Protein AF-A0A537VY51-F1 (afdb_monomer_lite)

Foldseek 3Di:
DDDDDDDDDDDDDDPDDDDDPDDDDDDPDDDDDPPPPPPPPPPPPPDDPVVVVVVVVVVVVVVCVLCVVQVVQQVVQVVPDPNSDPDPVQNVVDVGHFAWDAWDFQWTATPSGDIDRHPCCVVCPNVRTGPNPVVVVVCVVVCVVPDDDVDDDPVVVVVFVVCCVVDPPDPGD

Structure (mmCIF, N/CA/C/O backbone):
data_AF-A0A537VY51-F1
#
_entry.id   AF-A0A537VY51-F1
#
loop_
_atom_site.group_PDB
_atom_site.id
_atom_site.type_symbol
_atom_site.label_atom_id
_atom_site.label_alt_id
_atom_site.label_comp_id
_atom_site.label_asym_id
_atom_site.label_entity_id
_atom_site.label_seq_id
_atom_site.pdbx_PDB_ins_code
_atom_site.Cartn_x
_atom_site.Cartn_y
_atom_site.Cartn_z
_atom_site.occupancy
_atom_site.B_iso_or_equiv
_atom_site.auth_seq_id
_atom_site.auth_comp_id
_atom_site.auth_asym_id
_atom_site.auth_atom_id
_atom_site.pdbx_PDB_model_num
ATOM 1 N N . MET A 1 1 ? -5.347 59.060 -29.285 1.00 41.00 1 MET A N 1
ATOM 2 C CA . MET A 1 1 ? -4.463 59.460 -28.169 1.00 41.00 1 MET A CA 1
ATOM 3 C C . MET A 1 1 ? -3.638 58.249 -27.771 1.00 41.00 1 MET A C 1
ATOM 5 O O . MET A 1 1 ? -4.214 57.246 -27.378 1.00 41.00 1 MET A O 1
ATOM 9 N N . ARG A 1 2 ? -2.320 58.306 -28.001 1.00 27.59 2 ARG A N 1
ATOM 10 C CA . ARG A 1 2 ? -1.350 57.283 -27.583 1.00 27.59 2 ARG A CA 1
ATOM 11 C C . ARG A 1 2 ? -1.103 57.422 -26.079 1.00 27.59 2 ARG A C 1
ATOM 13 O O . ARG A 1 2 ? -0.942 58.542 -25.609 1.00 27.59 2 ARG A O 1
ATOM 20 N N . SER A 1 3 ? -1.020 56.300 -25.375 1.00 32.66 3 SER A N 1
ATOM 21 C CA . SER A 1 3 ? -0.370 56.196 -24.069 1.00 32.66 3 SER A CA 1
ATOM 22 C C . SER A 1 3 ? 0.513 54.952 -24.101 1.00 32.66 3 SER A C 1
ATOM 24 O O . SER A 1 3 ? 0.058 53.870 -24.467 1.00 32.66 3 SER A O 1
ATOM 26 N N . THR A 1 4 ? 1.796 55.160 -23.835 1.00 34.03 4 THR A N 1
ATOM 27 C CA . THR A 1 4 ? 2.910 54.214 -23.929 1.00 34.03 4 THR A CA 1
ATOM 28 C C . THR A 1 4 ? 3.396 53.861 -22.533 1.00 34.03 4 THR A C 1
ATOM 30 O O . THR A 1 4 ? 3.890 54.749 -21.849 1.00 34.03 4 THR A O 1
ATOM 33 N N . LEU A 1 5 ? 3.336 52.584 -22.164 1.00 34.47 5 LEU A N 1
ATOM 34 C CA . LEU A 1 5 ? 4.111 51.918 -21.106 1.00 34.47 5 LEU A CA 1
ATOM 35 C C . LEU A 1 5 ? 4.119 50.440 -21.544 1.00 34.47 5 LEU A C 1
ATOM 37 O O . LEU A 1 5 ? 3.047 49.908 -21.803 1.00 34.47 5 LEU A O 1
ATOM 41 N N . GLY A 1 6 ? 5.196 49.701 -21.785 1.00 30.16 6 GLY A N 1
ATOM 42 C CA . GLY A 1 6 ? 6.596 49.743 -21.378 1.00 30.16 6 GLY A CA 1
ATOM 43 C C . GLY A 1 6 ? 6.963 48.263 -21.187 1.00 30.16 6 GLY A C 1
ATOM 44 O O . GLY A 1 6 ? 6.389 47.608 -20.324 1.00 30.16 6 GLY A O 1
ATOM 45 N N . THR A 1 7 ? 7.788 47.696 -22.065 1.00 35.31 7 THR A N 1
ATOM 46 C CA . THR A 1 7 ? 8.208 46.281 -22.042 1.00 35.31 7 THR A CA 1
ATOM 47 C C . THR A 1 7 ? 9.171 46.015 -20.882 1.00 35.31 7 THR A C 1
ATOM 49 O O . THR A 1 7 ? 10.099 46.806 -20.723 1.00 35.31 7 THR A O 1
ATOM 52 N N . PRO A 1 8 ? 9.051 44.907 -20.129 1.00 36.28 8 PRO A N 1
ATOM 53 C CA . PRO A 1 8 ? 10.118 44.456 -19.247 1.00 36.28 8 PRO A CA 1
ATOM 54 C C . PRO A 1 8 ? 11.065 43.542 -20.036 1.00 36.28 8 PRO A C 1
ATOM 56 O O . PRO A 1 8 ? 10.805 42.353 -20.212 1.00 36.28 8 PRO A O 1
ATOM 59 N N . SER A 1 9 ? 12.142 44.124 -20.554 1.00 31.69 9 SER A N 1
ATOM 60 C CA . SER A 1 9 ? 13.406 43.420 -20.766 1.00 31.69 9 SER A CA 1
ATOM 61 C C . SER A 1 9 ? 14.233 43.531 -19.480 1.00 31.69 9 SER A C 1
ATOM 63 O O . SER A 1 9 ? 14.111 44.525 -18.767 1.00 31.69 9 SER A O 1
ATOM 65 N N . ASP A 1 10 ? 15.061 42.516 -19.228 1.00 29.58 10 ASP A N 1
ATOM 66 C CA . ASP A 1 10 ? 16.154 42.473 -18.239 1.00 29.58 10 ASP A CA 1
ATOM 67 C C . ASP A 1 10 ? 15.810 41.844 -16.873 1.00 29.58 10 ASP A C 1
ATOM 69 O O . ASP A 1 10 ? 15.715 42.502 -15.840 1.00 29.58 10 ASP A O 1
ATOM 73 N N . ILE A 1 11 ? 15.693 40.509 -16.865 1.00 31.56 11 ILE A N 1
ATOM 74 C CA . ILE A 1 11 ? 16.066 39.690 -15.701 1.00 31.56 11 ILE A CA 1
ATOM 75 C C . ILE A 1 11 ? 17.290 38.871 -16.121 1.00 31.56 11 ILE A C 1
ATOM 77 O O . ILE A 1 11 ? 17.169 37.842 -16.786 1.00 31.56 11 ILE A O 1
ATOM 81 N N . GLU A 1 12 ? 18.473 39.366 -15.763 1.00 27.20 12 GLU A N 1
ATOM 82 C CA . GLU A 1 12 ? 19.704 38.578 -15.747 1.00 27.20 12 GLU A CA 1
ATOM 83 C C . GLU A 1 12 ? 19.613 37.537 -14.622 1.00 27.20 12 GLU A C 1
ATOM 85 O O . GLU A 1 12 ? 19.349 37.866 -13.465 1.00 27.20 12 GLU A O 1
ATOM 90 N N . VAL A 1 13 ? 19.818 36.266 -14.967 1.00 32.38 13 VAL A N 1
ATOM 91 C CA . VAL A 1 13 ? 19.944 35.165 -14.008 1.00 32.38 13 VAL A CA 1
ATOM 92 C C . VAL A 1 13 ? 21.432 34.980 -13.720 1.00 32.38 13 VAL A C 1
ATOM 94 O O . VAL A 1 13 ? 22.160 34.442 -14.553 1.00 32.38 13 VAL A O 1
ATOM 97 N N . ASP A 1 14 ? 21.883 35.437 -12.552 1.00 29.03 14 ASP A N 1
ATOM 98 C CA . ASP A 1 14 ? 23.232 35.173 -12.047 1.00 29.03 14 ASP A CA 1
ATOM 99 C C . ASP A 1 14 ? 23.306 33.758 -11.449 1.00 29.03 14 ASP A C 1
ATOM 101 O O . ASP A 1 14 ? 22.672 33.437 -10.439 1.00 29.03 14 ASP A O 1
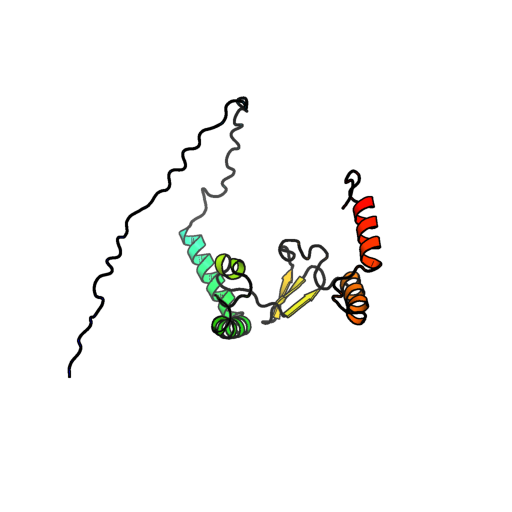ATOM 105 N N . ALA A 1 15 ? 24.083 32.894 -12.101 1.00 41.34 15 ALA A N 1
ATOM 106 C CA . ALA A 1 15 ? 24.447 31.571 -11.620 1.00 41.34 15 ALA A CA 1
ATOM 107 C C . ALA A 1 15 ? 25.595 31.695 -10.598 1.00 41.34 15 ALA A C 1
ATOM 109 O O . ALA A 1 15 ? 26.751 31.403 -10.898 1.00 41.34 15 ALA A O 1
ATOM 110 N N . GLY A 1 16 ? 25.261 32.123 -9.378 1.00 29.80 16 GLY A N 1
ATOM 111 C CA . GLY A 1 16 ? 26.204 32.312 -8.274 1.00 29.80 16 GLY A CA 1
ATOM 112 C C . GLY A 1 16 ? 25.914 31.400 -7.079 1.00 29.80 16 GLY A C 1
ATOM 113 O O . GLY A 1 16 ? 24.911 31.537 -6.382 1.00 29.80 16 GLY A O 1
ATOM 114 N N . SER A 1 17 ? 26.821 30.463 -6.814 1.00 40.22 17 SER A N 1
ATOM 115 C CA . SER A 1 17 ? 26.848 29.556 -5.661 1.00 40.22 17 SER A CA 1
ATOM 116 C C . SER A 1 17 ? 26.605 30.254 -4.312 1.00 40.22 17 SER A C 1
ATOM 118 O O . SER A 1 17 ? 27.421 31.074 -3.892 1.00 40.22 17 SER A O 1
ATOM 120 N N . THR A 1 18 ? 25.574 29.851 -3.562 1.00 30.53 18 THR A N 1
ATOM 121 C CA . THR A 1 18 ? 25.440 30.224 -2.141 1.00 30.53 18 THR A CA 1
ATOM 122 C C . THR A 1 18 ? 25.565 28.982 -1.260 1.00 30.53 18 THR A C 1
ATOM 124 O O . THR A 1 18 ? 24.597 28.290 -0.958 1.00 30.53 18 THR A O 1
ATOM 127 N N . SER A 1 19 ? 26.802 28.691 -0.858 1.00 31.66 19 SER A N 1
ATOM 128 C CA . SER A 1 19 ? 27.136 27.735 0.200 1.00 31.66 19 SER A CA 1
ATOM 129 C C . SER A 1 19 ? 26.777 28.345 1.559 1.00 31.66 19 SER A C 1
ATOM 131 O O . SER A 1 19 ? 27.469 29.244 2.039 1.00 31.66 19 SER A O 1
ATOM 133 N N . ILE A 1 20 ? 25.733 27.838 2.214 1.00 32.47 20 ILE A N 1
ATOM 134 C CA . ILE A 1 20 ? 25.434 28.173 3.612 1.00 32.47 20 ILE A CA 1
ATOM 135 C C . ILE A 1 20 ? 26.378 27.362 4.513 1.00 32.47 20 ILE A C 1
ATOM 137 O O . ILE A 1 20 ? 26.143 26.193 4.813 1.00 32.47 20 ILE A O 1
ATOM 141 N N . LEU A 1 21 ? 27.468 27.994 4.955 1.00 29.84 21 LEU A N 1
ATOM 142 C CA . LEU A 1 21 ? 28.337 27.478 6.014 1.00 29.84 21 LEU A CA 1
ATOM 143 C C . LEU A 1 21 ? 27.619 27.589 7.369 1.00 29.84 21 LEU A C 1
ATOM 145 O O . LEU A 1 21 ? 27.654 28.627 8.031 1.00 29.84 21 LEU A O 1
ATOM 149 N N . ALA A 1 22 ? 26.989 26.502 7.812 1.00 34.78 22 ALA A N 1
ATOM 150 C CA . ALA A 1 22 ? 26.520 26.367 9.187 1.00 34.78 22 ALA A CA 1
ATOM 151 C C . ALA A 1 22 ? 27.727 26.196 10.131 1.00 34.78 22 ALA A C 1
ATOM 153 O O . ALA A 1 22 ? 28.334 25.127 10.222 1.00 34.78 22 ALA A O 1
ATOM 154 N N . THR A 1 23 ? 28.101 27.261 10.845 1.00 35.75 23 THR A N 1
ATOM 155 C CA . THR A 1 23 ? 29.146 27.206 11.877 1.00 35.75 23 THR A CA 1
ATOM 156 C C . THR A 1 23 ? 28.605 26.512 13.131 1.00 35.75 23 THR A C 1
ATOM 158 O O . THR A 1 23 ? 27.890 27.088 13.946 1.00 35.75 23 THR A O 1
ATOM 161 N N . ASN A 1 24 ? 28.938 25.230 13.287 1.00 34.97 24 ASN A N 1
ATOM 162 C CA . ASN A 1 24 ? 28.545 24.413 14.434 1.00 34.97 24 ASN A CA 1
ATOM 163 C C . ASN A 1 24 ? 29.367 24.792 15.684 1.00 34.97 24 ASN A C 1
ATOM 165 O O . ASN A 1 24 ? 30.446 24.245 15.923 1.00 34.97 24 ASN A O 1
ATOM 169 N N . ARG A 1 25 ? 28.874 25.740 16.492 1.00 37.56 25 ARG A N 1
ATOM 170 C CA . ARG A 1 25 ? 29.404 25.988 17.843 1.00 37.56 25 ARG A CA 1
ATOM 171 C C . ARG A 1 25 ? 28.839 24.944 18.809 1.00 37.56 25 ARG A C 1
ATOM 173 O O . ARG A 1 25 ? 27.677 25.010 19.193 1.00 37.56 25 ARG A O 1
ATOM 180 N N . ARG A 1 26 ? 29.677 23.983 19.208 1.00 39.12 26 ARG A N 1
ATOM 181 C CA . ARG A 1 26 ? 29.343 22.960 20.213 1.00 39.12 26 ARG A CA 1
ATOM 182 C C . ARG A 1 26 ? 29.267 23.571 21.615 1.00 39.12 26 ARG A C 1
ATOM 184 O O . ARG A 1 26 ? 30.171 24.299 22.019 1.00 39.12 26 ARG A O 1
ATOM 191 N N . ALA A 1 27 ? 28.230 23.210 22.366 1.00 38.97 27 ALA A N 1
ATOM 192 C CA . ALA A 1 27 ? 28.145 23.466 23.801 1.00 38.97 27 ALA A CA 1
ATOM 193 C C . ALA A 1 27 ? 29.169 22.598 24.576 1.00 38.97 27 ALA A C 1
ATOM 195 O O . ALA A 1 27 ? 29.377 21.434 24.211 1.00 38.97 27 ALA A O 1
ATOM 196 N N . PRO A 1 28 ? 29.818 23.121 25.633 1.00 36.53 28 PRO A N 1
ATOM 197 C CA . PRO A 1 28 ? 30.818 22.384 26.399 1.00 36.53 28 PRO A CA 1
ATOM 198 C C . PRO A 1 28 ? 30.133 21.467 27.424 1.00 36.53 28 PRO A C 1
ATOM 200 O O . PRO A 1 28 ? 29.351 21.932 28.246 1.00 36.53 28 PRO A O 1
ATOM 203 N N . GLY A 1 29 ? 30.418 20.161 27.393 1.00 43.06 29 GLY A N 1
ATOM 204 C CA . GLY A 1 29 ? 29.952 19.245 28.447 1.00 43.06 29 GLY A CA 1
ATOM 205 C C . GLY A 1 29 ? 29.862 17.765 28.081 1.00 43.06 29 GLY A C 1
ATOM 206 O O . GLY A 1 29 ? 29.722 16.929 28.967 1.00 43.06 29 GLY A O 1
ATOM 207 N N . TRP A 1 30 ? 29.966 17.401 26.803 1.00 37.25 30 TRP A N 1
ATOM 208 C CA . TRP A 1 30 ? 29.942 15.992 26.403 1.00 37.25 30 TRP A CA 1
ATOM 209 C C . TRP A 1 30 ? 31.369 15.461 26.300 1.00 37.25 30 TRP A C 1
ATOM 211 O O . TRP A 1 30 ? 32.113 15.811 25.384 1.00 37.25 30 TRP A O 1
ATOM 221 N N . GLY A 1 31 ? 31.749 14.642 27.284 1.00 45.25 31 GLY A N 1
ATOM 222 C CA . GLY A 1 31 ? 33.040 13.967 27.344 1.00 45.25 31 GLY A CA 1
ATOM 223 C C . GLY A 1 31 ? 33.367 13.225 26.049 1.00 45.25 31 GLY A C 1
ATOM 224 O O . GLY A 1 31 ? 32.484 12.707 25.362 1.00 45.25 31 GLY A O 1
ATOM 225 N N . SER A 1 32 ? 34.660 13.196 25.727 1.00 49.97 32 SER A N 1
ATOM 226 C CA . SER A 1 32 ? 35.244 12.498 24.583 1.00 49.97 32 SER A CA 1
ATOM 227 C C . SER A 1 32 ? 34.877 11.011 24.610 1.00 49.97 32 SER A C 1
ATOM 229 O O . SER A 1 32 ? 35.616 10.185 25.143 1.00 49.97 32 SER A O 1
ATOM 231 N N . ARG A 1 33 ? 33.743 10.647 24.004 1.00 54.47 33 ARG A N 1
ATOM 232 C CA . ARG A 1 33 ? 33.513 9.269 23.577 1.00 54.47 33 ARG A CA 1
ATOM 233 C C . ARG A 1 33 ? 34.554 8.981 22.506 1.00 54.47 33 ARG A C 1
ATOM 235 O O . ARG A 1 33 ? 34.585 9.661 21.477 1.00 54.47 33 ARG A O 1
ATOM 242 N N . SER A 1 34 ? 35.432 8.021 22.779 1.00 49.25 34 SER A N 1
ATOM 243 C CA . SER A 1 34 ? 36.316 7.455 21.770 1.00 49.25 34 SER A CA 1
ATOM 244 C C . SER A 1 34 ? 35.459 7.117 20.554 1.00 49.25 34 SER A C 1
ATOM 246 O O . SER A 1 34 ? 34.477 6.378 20.653 1.00 49.25 34 SER A O 1
ATOM 248 N N . ARG A 1 35 ? 35.783 7.712 19.401 1.00 48.66 35 ARG A N 1
ATOM 249 C CA . ARG A 1 35 ? 35.273 7.201 18.133 1.00 48.66 35 ARG A CA 1
ATOM 250 C C . ARG A 1 35 ? 35.858 5.807 18.014 1.00 48.66 35 ARG A C 1
ATOM 252 O O . ARG A 1 35 ? 37.007 5.655 17.614 1.00 48.66 35 ARG A O 1
ATOM 259 N N . VAL A 1 36 ? 35.079 4.797 18.386 1.00 45.91 36 VAL A N 1
ATOM 260 C CA . VAL A 1 36 ? 35.230 3.499 17.746 1.00 45.91 36 VAL A CA 1
ATOM 261 C C . VAL A 1 36 ? 35.060 3.829 16.276 1.00 45.91 36 VAL A C 1
ATOM 263 O O . VAL A 1 36 ? 33.990 4.282 15.864 1.00 45.91 36 VAL A O 1
ATOM 266 N N . ALA A 1 37 ? 36.153 3.756 15.522 1.00 46.69 37 ALA A N 1
ATOM 267 C CA . ALA A 1 37 ? 36.077 3.768 14.081 1.00 46.69 37 ALA A CA 1
ATOM 268 C C . ALA A 1 37 ? 35.219 2.555 13.730 1.00 46.69 37 ALA A C 1
ATOM 270 O O . ALA A 1 37 ? 35.704 1.429 13.674 1.00 46.69 37 ALA A O 1
ATOM 271 N N . SER A 1 38 ? 33.911 2.772 13.593 1.00 46.53 38 SER A N 1
ATOM 272 C CA . SER A 1 38 ? 33.100 1.885 12.793 1.00 46.53 38 SER A CA 1
ATOM 273 C C . SER A 1 38 ? 33.759 1.979 11.432 1.00 46.53 38 SER A C 1
ATOM 275 O O . SER A 1 38 ? 33.724 3.032 10.793 1.00 46.53 38 SER A O 1
ATOM 277 N N . ALA A 1 39 ? 34.501 0.933 11.067 1.00 43.03 39 ALA A N 1
ATOM 278 C CA . ALA A 1 39 ? 34.866 0.736 9.686 1.00 43.03 39 ALA A CA 1
ATOM 279 C C . ALA A 1 39 ? 33.554 0.899 8.928 1.00 43.03 39 ALA A C 1
ATOM 281 O O . ALA A 1 39 ? 32.598 0.164 9.189 1.00 43.03 39 ALA A O 1
ATOM 282 N N . HIS A 1 40 ? 33.476 1.930 8.090 1.00 48.94 40 HIS A N 1
ATOM 283 C CA . HIS A 1 40 ? 32.405 2.017 7.127 1.00 48.94 40 HIS A CA 1
ATOM 284 C C . HIS A 1 40 ? 32.449 0.684 6.388 1.00 48.94 40 HIS A C 1
ATOM 286 O O . HIS A 1 40 ? 33.382 0.424 5.630 1.00 48.94 40 HIS A O 1
ATOM 292 N N . VAL A 1 41 ? 31.480 -0.193 6.644 1.00 46.59 41 VAL A N 1
ATOM 293 C CA . VAL A 1 41 ? 31.192 -1.300 5.740 1.00 46.59 41 VAL A CA 1
ATOM 294 C C . VAL A 1 41 ? 30.529 -0.643 4.536 1.00 46.59 41 VAL A C 1
ATOM 296 O O . VAL A 1 41 ? 29.326 -0.700 4.327 1.00 46.59 41 VAL A O 1
ATOM 299 N N . THR A 1 42 ? 31.318 0.116 3.787 1.00 50.62 42 THR A N 1
ATOM 300 C CA . THR A 1 42 ? 30.964 0.571 2.461 1.00 50.62 42 THR A CA 1
ATOM 301 C C . THR A 1 42 ? 31.249 -0.612 1.560 1.00 50.62 42 THR A C 1
ATOM 303 O O . THR A 1 42 ? 32.357 -0.753 1.055 1.00 50.62 42 THR A O 1
ATOM 306 N N . ALA A 1 43 ? 30.230 -1.429 1.298 1.00 56.59 43 ALA A N 1
ATOM 307 C CA . ALA A 1 43 ? 30.187 -2.327 0.139 1.00 56.59 43 ALA A CA 1
ATOM 308 C C . ALA A 1 43 ? 30.163 -1.545 -1.204 1.00 56.59 43 ALA A C 1
ATOM 310 O O . ALA A 1 43 ? 29.638 -2.011 -2.204 1.00 56.59 43 ALA A O 1
ATOM 311 N N . LEU A 1 44 ? 30.692 -0.318 -1.214 1.00 56.94 44 LEU A N 1
ATOM 312 C CA . LEU A 1 44 ? 30.631 0.671 -2.288 1.00 56.94 44 LEU A CA 1
ATOM 313 C C . LEU A 1 44 ? 31.976 0.825 -3.019 1.00 56.94 44 LEU A C 1
ATOM 315 O O . LEU A 1 44 ? 32.064 1.639 -3.932 1.00 56.94 44 LEU A O 1
ATOM 319 N N . GLY A 1 45 ? 33.019 0.084 -2.623 1.00 57.09 45 GLY A N 1
ATOM 320 C CA . GLY A 1 45 ? 34.348 0.170 -3.244 1.00 57.09 45 GLY A CA 1
ATOM 321 C C . GLY A 1 45 ? 34.467 -0.530 -4.603 1.00 57.09 45 GLY A C 1
ATOM 322 O O . GLY A 1 45 ? 35.232 -0.067 -5.440 1.00 57.09 45 GLY A O 1
ATOM 323 N N . ASP A 1 46 ? 33.670 -1.580 -4.835 1.00 73.75 46 ASP A N 1
ATOM 324 C CA . ASP A 1 46 ? 33.868 -2.524 -5.951 1.00 73.75 46 ASP A CA 1
ATOM 325 C C . ASP A 1 46 ? 32.702 -2.554 -6.957 1.00 73.75 46 ASP A C 1
ATOM 327 O O . ASP A 1 46 ? 32.627 -3.439 -7.808 1.00 73.75 46 ASP A O 1
ATOM 331 N N . LEU A 1 47 ? 31.756 -1.614 -6.861 1.00 86.06 47 LEU A N 1
ATOM 332 C CA . LEU A 1 47 ? 30.620 -1.558 -7.780 1.00 86.06 47 LEU A CA 1
ATOM 333 C C . LEU A 1 47 ? 30.946 -0.690 -9.000 1.00 86.06 47 LEU A C 1
ATOM 335 O O . LEU A 1 47 ? 31.185 0.514 -8.881 1.00 86.06 47 LEU A O 1
ATOM 339 N N . ASP A 1 48 ? 30.901 -1.304 -10.178 1.00 91.38 48 ASP A N 1
ATOM 340 C CA . ASP A 1 48 ? 31.028 -0.620 -11.462 1.00 91.38 48 ASP A CA 1
ATOM 341 C C . ASP A 1 48 ? 29.801 0.276 -11.711 1.00 91.38 48 ASP A C 1
ATOM 343 O O . ASP A 1 48 ? 28.674 -0.195 -11.887 1.00 91.38 48 ASP A O 1
ATOM 347 N N . ARG A 1 49 ? 30.025 1.594 -11.701 1.00 90.38 49 ARG A N 1
ATOM 348 C CA . ARG A 1 49 ? 28.968 2.602 -11.861 1.00 90.38 49 ARG A CA 1
ATOM 349 C C . ARG A 1 49 ? 28.389 2.642 -13.268 1.00 90.38 49 ARG A C 1
ATOM 351 O O . ARG A 1 49 ? 27.212 2.977 -13.409 1.00 90.38 49 ARG A O 1
ATOM 358 N N . ASP A 1 50 ? 29.193 2.334 -14.278 1.00 94.44 50 ASP A N 1
ATOM 359 C CA . ASP A 1 50 ? 28.722 2.303 -15.659 1.00 94.44 50 ASP A CA 1
ATOM 360 C C . ASP A 1 50 ? 27.830 1.080 -15.838 1.00 94.44 50 ASP A C 1
ATOM 362 O O . ASP A 1 50 ? 26.703 1.203 -16.321 1.00 94.44 50 ASP A O 1
ATOM 366 N N . ARG A 1 51 ? 28.243 -0.063 -15.275 1.00 94.12 51 ARG A N 1
ATOM 367 C CA . ARG A 1 51 ? 27.407 -1.264 -15.259 1.00 94.12 51 ARG A CA 1
ATOM 368 C C . ARG A 1 51 ? 26.096 -1.081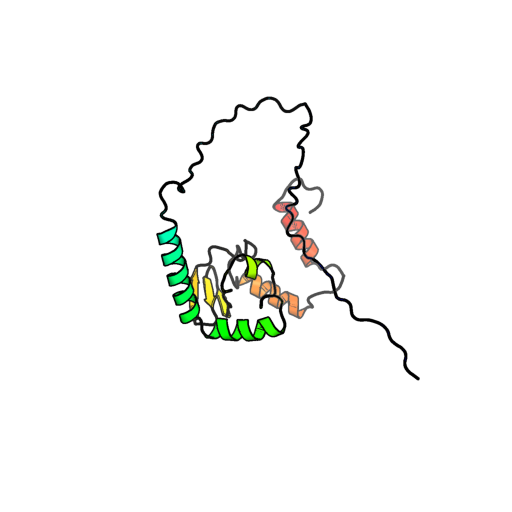 -14.492 1.00 94.12 51 ARG A C 1
ATOM 370 O O . ARG A 1 51 ? 25.061 -1.564 -14.948 1.00 94.12 51 ARG A O 1
ATOM 377 N N . ILE A 1 52 ? 26.113 -0.396 -13.345 1.00 94.62 52 ILE A N 1
ATOM 378 C CA . ILE A 1 52 ? 24.883 -0.071 -12.598 1.00 94.62 52 ILE A CA 1
ATOM 379 C C . ILE A 1 52 ? 23.927 0.744 -13.466 1.00 94.62 52 ILE A C 1
ATOM 381 O O . ILE A 1 52 ? 22.735 0.451 -13.484 1.00 94.62 52 ILE A O 1
ATOM 385 N N . ARG A 1 53 ? 24.434 1.748 -14.186 1.00 94.31 53 ARG A N 1
ATOM 386 C CA . ARG A 1 53 ? 23.609 2.613 -15.035 1.00 94.31 53 ARG A CA 1
ATOM 387 C C . ARG A 1 53 ? 22.992 1.844 -16.198 1.00 94.31 53 ARG A C 1
ATOM 389 O O . ARG A 1 53 ? 21.799 1.963 -16.430 1.00 94.31 53 ARG A O 1
ATOM 396 N N . GLU A 1 54 ? 23.780 1.008 -16.870 1.00 96.81 54 GLU A N 1
ATOM 397 C CA . GLU A 1 54 ? 23.272 0.137 -17.935 1.00 96.81 54 GLU A CA 1
ATOM 398 C C . GLU A 1 54 ? 22.144 -0.775 -17.446 1.00 96.81 54 GLU A C 1
ATOM 400 O O . GLU A 1 54 ? 21.119 -0.907 -18.113 1.00 96.81 54 GLU A O 1
ATOM 405 N N . LEU A 1 55 ? 22.333 -1.410 -16.284 1.00 96.81 55 LEU A N 1
ATOM 406 C CA . LEU A 1 55 ? 21.318 -2.273 -15.684 1.00 96.81 55 LEU A CA 1
ATOM 407 C C . LEU A 1 55 ? 20.079 -1.472 -15.289 1.00 96.81 55 LEU A C 1
ATOM 409 O O . LEU A 1 55 ? 18.974 -1.886 -15.608 1.00 96.81 55 LEU A O 1
ATOM 413 N N . HIS A 1 56 ? 20.258 -0.318 -14.649 1.00 94.25 56 HIS A N 1
ATOM 414 C CA . HIS A 1 56 ? 19.160 0.566 -14.277 1.00 94.25 56 HIS A CA 1
ATOM 415 C C . HIS A 1 56 ? 18.305 0.953 -15.488 1.00 94.25 56 HIS A C 1
ATOM 417 O O . HIS A 1 56 ? 17.089 0.792 -15.459 1.00 94.25 56 HIS A O 1
ATOM 423 N N . ASP A 1 57 ? 18.933 1.414 -16.569 1.00 95.06 57 ASP A N 1
ATOM 424 C CA . ASP A 1 57 ? 18.218 1.872 -17.760 1.00 95.06 57 ASP A CA 1
ATOM 425 C C . ASP A 1 57 ? 17.499 0.713 -18.466 1.00 95.06 57 ASP A C 1
ATOM 427 O O . ASP A 1 57 ? 16.364 0.872 -18.924 1.00 95.06 57 ASP A O 1
ATOM 431 N N . ALA A 1 58 ? 18.125 -0.468 -18.512 1.00 96.94 58 ALA A N 1
ATOM 432 C CA . ALA A 1 58 ? 17.510 -1.676 -19.056 1.00 96.94 58 ALA A CA 1
ATOM 433 C C . ALA A 1 58 ? 16.294 -2.126 -18.229 1.00 96.94 58 ALA A C 1
ATOM 435 O O . ALA A 1 58 ? 15.231 -2.389 -18.797 1.00 96.94 58 ALA A O 1
ATOM 436 N N . GLU A 1 59 ? 16.425 -2.166 -16.902 1.00 96.25 59 GLU A N 1
ATOM 437 C CA . GLU A 1 59 ? 15.338 -2.526 -15.989 1.00 96.25 59 GLU A CA 1
ATOM 438 C C . GLU A 1 59 ? 14.205 -1.501 -16.039 1.00 96.25 59 GLU A C 1
ATOM 440 O O . GLU A 1 59 ? 13.041 -1.883 -16.110 1.00 96.25 59 GLU A O 1
ATOM 445 N N . LEU A 1 60 ? 14.510 -0.202 -16.084 1.00 94.12 60 LEU A N 1
ATOM 446 C CA . LEU A 1 60 ? 13.496 0.845 -16.192 1.00 94.12 60 LEU A CA 1
ATOM 447 C C . LEU A 1 60 ? 12.738 0.768 -17.525 1.00 94.12 60 LEU A C 1
ATOM 449 O O . LEU A 1 60 ? 11.516 0.945 -17.559 1.00 94.12 60 LEU A O 1
ATOM 453 N N . ALA A 1 61 ? 13.441 0.497 -18.628 1.00 95.81 61 ALA A N 1
ATOM 454 C CA . ALA A 1 61 ? 12.818 0.314 -19.935 1.00 95.81 61 ALA A CA 1
ATOM 455 C C . ALA A 1 61 ? 11.880 -0.901 -19.943 1.00 95.81 61 ALA A C 1
ATOM 457 O O . ALA A 1 61 ? 10.738 -0.791 -20.397 1.00 95.81 61 ALA A O 1
ATOM 458 N N . TRP A 1 62 ? 12.329 -2.031 -19.388 1.00 96.50 62 TRP A N 1
ATOM 459 C CA . TRP A 1 62 ? 11.498 -3.221 -19.209 1.00 96.50 62 TRP A CA 1
ATOM 460 C C . TRP A 1 62 ? 10.290 -2.935 -18.306 1.00 96.50 62 TRP A C 1
ATOM 462 O O . TRP A 1 62 ? 9.150 -3.217 -18.675 1.00 96.50 62 TRP A O 1
ATOM 472 N N . PHE A 1 63 ? 10.516 -2.280 -17.166 1.00 95.38 63 PHE A N 1
ATOM 473 C CA . PHE A 1 63 ? 9.487 -1.950 -16.186 1.00 95.38 63 PHE A CA 1
ATOM 474 C C . PHE A 1 63 ? 8.358 -1.109 -16.790 1.00 95.38 63 PHE A C 1
ATOM 476 O O . PHE A 1 63 ? 7.184 -1.375 -16.516 1.00 95.38 63 PHE A O 1
ATOM 483 N N . ARG A 1 64 ? 8.707 -0.131 -17.639 1.00 95.25 64 ARG A N 1
ATOM 484 C CA . ARG A 1 64 ? 7.758 0.688 -18.410 1.00 95.25 64 ARG A CA 1
ATOM 485 C C . ARG A 1 64 ? 7.018 -0.131 -19.468 1.00 95.25 64 ARG A C 1
ATOM 487 O O . ARG A 1 64 ? 5.806 0.018 -19.595 1.00 95.25 64 ARG A O 1
ATOM 494 N N . ALA A 1 65 ? 7.727 -0.972 -20.222 1.00 97.06 65 ALA A N 1
ATOM 495 C CA . ALA A 1 65 ? 7.144 -1.760 -21.309 1.00 97.06 65 ALA A CA 1
ATOM 496 C C . ALA A 1 65 ? 6.076 -2.749 -20.813 1.00 97.06 65 ALA A C 1
ATOM 498 O O . ALA A 1 65 ? 5.028 -2.883 -21.442 1.00 97.06 65 ALA A O 1
ATOM 499 N N . GLU A 1 66 ? 6.305 -3.375 -19.658 1.00 97.50 66 GLU A N 1
ATOM 500 C CA . GLU A 1 66 ? 5.365 -4.324 -19.049 1.00 97.50 66 GLU A CA 1
ATOM 501 C C . GLU A 1 66 ? 4.152 -3.649 -18.384 1.00 97.50 66 GLU A C 1
ATOM 503 O O . GLU A 1 66 ? 3.201 -4.331 -18.014 1.00 97.50 66 GLU A O 1
ATOM 508 N N . ARG A 1 67 ? 4.142 -2.315 -18.221 1.00 97.06 67 ARG A N 1
ATOM 509 C CA . ARG A 1 67 ? 3.101 -1.594 -17.457 1.00 97.06 67 ARG A CA 1
ATOM 510 C C . ARG A 1 67 ? 2.324 -0.545 -18.266 1.00 97.06 67 ARG A C 1
ATOM 512 O O . ARG A 1 67 ? 2.256 0.629 -17.880 1.00 97.06 67 ARG A O 1
ATOM 519 N N . PRO A 1 68 ? 1.704 -0.923 -19.401 1.00 97.50 68 PRO A N 1
ATOM 520 C CA . PRO A 1 68 ? 1.003 0.022 -20.261 1.00 97.50 68 PRO A CA 1
ATOM 521 C C . PRO A 1 68 ? -0.213 0.682 -19.591 1.00 97.50 68 PRO A C 1
ATOM 523 O O . PRO A 1 68 ? -0.488 1.849 -19.875 1.00 97.50 68 PRO A O 1
ATOM 526 N N . LYS A 1 69 ? -0.950 -0.003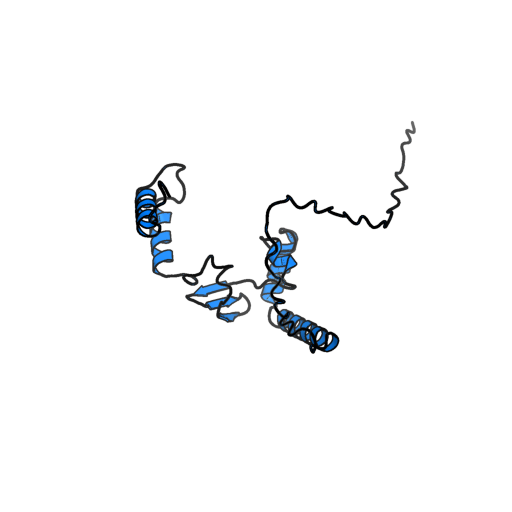 -18.703 1.00 97.81 69 LYS A N 1
ATOM 527 C CA . LYS A 1 69 ? -2.111 0.597 -18.019 1.00 97.81 69 LYS A CA 1
ATOM 528 C C . LYS A 1 69 ? -1.672 1.587 -16.951 1.00 97.81 69 LYS A C 1
ATOM 530 O O . LYS A 1 69 ? -2.281 2.649 -16.838 1.00 97.81 69 LYS A O 1
ATOM 535 N N . THR A 1 70 ? -0.604 1.281 -16.216 1.00 95.50 70 THR A N 1
ATOM 536 C CA . THR A 1 70 ? 0.030 2.236 -15.298 1.00 95.50 70 THR A CA 1
ATOM 537 C C . THR A 1 70 ? 0.406 3.525 -16.028 1.00 95.50 70 THR A C 1
ATOM 539 O O . THR A 1 70 ? 0.030 4.607 -15.583 1.00 95.50 70 THR A O 1
ATOM 542 N N . LEU A 1 71 ? 1.061 3.431 -17.192 1.00 95.19 71 LEU A N 1
ATOM 543 C CA . LEU A 1 71 ? 1.431 4.608 -17.990 1.00 95.19 71 LEU A CA 1
ATOM 544 C C . LEU A 1 71 ? 0.208 5.416 -18.452 1.00 95.19 71 LEU A C 1
ATOM 546 O O . LEU A 1 71 ? 0.228 6.645 -18.414 1.00 95.19 71 LEU A O 1
ATOM 550 N N . GLN A 1 72 ? -0.881 4.747 -18.843 1.00 96.44 72 GLN A N 1
ATOM 551 C CA . GLN A 1 72 ? -2.135 5.420 -19.200 1.00 96.44 72 GLN A CA 1
ATOM 552 C C . GLN A 1 72 ? -2.766 6.152 -18.008 1.00 96.44 72 GLN A C 1
ATOM 554 O O . GLN A 1 72 ? -3.290 7.256 -18.171 1.00 96.44 72 GLN A O 1
ATOM 559 N N . LEU A 1 73 ? -2.745 5.551 -16.815 1.00 96.06 73 LEU A N 1
ATOM 560 C CA . LEU A 1 73 ? -3.259 6.182 -15.598 1.00 96.06 73 LEU A CA 1
ATOM 561 C C . LEU A 1 73 ? -2.395 7.368 -15.177 1.00 96.06 73 LEU A C 1
ATOM 563 O O . LEU A 1 73 ? -2.952 8.418 -14.868 1.00 96.06 73 LEU A O 1
ATOM 567 N N . LEU A 1 74 ? -1.070 7.234 -15.248 1.00 93.75 74 LEU A N 1
ATOM 568 C CA . LEU A 1 74 ? -0.143 8.319 -14.946 1.00 93.75 74 LEU A CA 1
ATOM 569 C C . LEU A 1 74 ? -0.358 9.517 -15.879 1.00 93.75 74 LEU A C 1
ATOM 571 O O . LEU A 1 74 ? -0.554 10.627 -15.399 1.00 93.75 74 LEU A O 1
ATOM 575 N N . ALA A 1 75 ? -0.447 9.290 -17.193 1.00 94.56 75 ALA A N 1
ATOM 576 C CA . ALA A 1 75 ? -0.702 10.361 -18.159 1.00 94.56 75 ALA A CA 1
ATOM 577 C C . ALA A 1 75 ? -2.033 11.092 -17.894 1.00 94.56 75 ALA A C 1
ATOM 579 O O . ALA A 1 75 ? -2.140 12.307 -18.058 1.00 94.56 75 ALA A O 1
ATOM 580 N N . ARG A 1 76 ? -3.069 10.365 -17.453 1.00 96.38 76 ARG A N 1
ATOM 581 C CA . ARG A 1 76 ? -4.347 10.968 -17.036 1.00 96.38 76 ARG A CA 1
ATOM 582 C C . ARG A 1 76 ? -4.216 11.741 -15.724 1.00 96.38 76 ARG A C 1
ATOM 584 O O . ARG A 1 76 ? -4.847 12.782 -15.568 1.00 96.38 76 ARG A O 1
ATOM 591 N N . ALA A 1 77 ? -3.439 11.220 -14.781 1.00 95.06 77 ALA A N 1
ATOM 592 C CA . ALA A 1 77 ? -3.210 11.817 -13.476 1.00 95.06 77 ALA A CA 1
ATOM 593 C C . ALA A 1 77 ? -2.416 13.124 -13.565 1.00 95.06 77 ALA A C 1
ATOM 595 O O . ALA A 1 77 ? -2.778 14.085 -12.895 1.00 95.06 77 ALA A O 1
ATOM 596 N N . GLU A 1 78 ? -1.388 13.194 -14.410 1.00 93.44 78 GLU A N 1
ATOM 597 C CA . GLU A 1 78 ? -0.538 14.382 -14.601 1.00 93.44 78 GLU A CA 1
ATOM 598 C C . GLU A 1 78 ? -1.320 15.624 -15.048 1.00 93.44 78 GLU A C 1
ATOM 600 O O . GLU A 1 78 ? -0.918 16.749 -14.758 1.00 93.44 78 GLU A O 1
ATOM 605 N N . ALA A 1 79 ? -2.479 15.445 -15.686 1.00 95.88 79 ALA A N 1
ATOM 606 C CA . ALA A 1 79 ? -3.360 16.553 -16.046 1.00 95.88 79 ALA A CA 1
ATOM 607 C C . ALA A 1 79 ? -3.972 17.274 -14.826 1.00 95.88 79 ALA A C 1
ATOM 609 O O . ALA A 1 79 ? -4.464 18.398 -14.958 1.00 95.88 79 ALA A O 1
ATOM 610 N N . HIS A 1 80 ? -3.991 16.633 -13.651 1.00 95.44 80 HIS A N 1
ATOM 611 C CA . HIS A 1 80 ? -4.740 17.101 -12.477 1.00 95.44 80 HIS A CA 1
ATOM 612 C C . HIS A 1 80 ? -3.988 16.986 -11.144 1.00 95.44 80 HIS A C 1
ATOM 614 O O . HIS A 1 80 ? -4.349 17.670 -10.188 1.00 95.44 80 HIS A O 1
ATOM 620 N N . MET A 1 81 ? -2.964 16.139 -11.061 1.00 93.81 81 MET A N 1
ATOM 621 C CA . MET A 1 81 ? -2.149 15.919 -9.870 1.00 93.81 81 MET A CA 1
ATOM 622 C C . MET A 1 81 ? -0.707 16.348 -10.150 1.00 93.81 81 MET A C 1
ATOM 624 O O . MET A 1 81 ? -0.148 15.939 -11.171 1.00 93.81 81 MET A O 1
ATOM 628 N N . PRO A 1 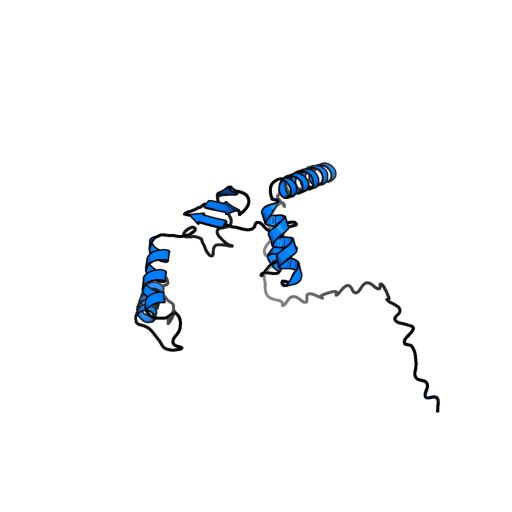82 ? -0.073 17.130 -9.255 1.00 89.69 82 PRO A N 1
ATOM 629 C CA . PRO A 1 82 ? 1.352 17.422 -9.352 1.00 89.69 82 PRO A CA 1
ATOM 630 C C . PRO A 1 82 ? 2.161 16.124 -9.481 1.00 89.69 82 PRO A C 1
ATOM 632 O O . PRO A 1 82 ? 2.028 15.225 -8.654 1.00 89.69 82 PRO A O 1
ATOM 635 N N . ASN A 1 83 ? 2.969 16.018 -10.538 1.00 86.31 83 ASN A N 1
ATOM 636 C CA . ASN A 1 83 ? 3.767 14.829 -10.869 1.00 86.31 83 ASN A CA 1
ATOM 637 C C . ASN A 1 83 ? 2.950 13.524 -11.022 1.00 86.31 83 ASN A C 1
ATOM 639 O O . ASN A 1 83 ? 3.493 12.435 -10.861 1.00 86.31 83 ASN A O 1
ATOM 643 N N . GLY A 1 84 ? 1.638 13.615 -11.277 1.00 89.50 84 GLY A N 1
ATOM 644 C CA . GLY A 1 84 ? 0.780 12.450 -11.508 1.00 89.50 84 GLY A CA 1
ATOM 645 C C . GLY A 1 84 ? 0.554 11.547 -10.286 1.00 89.50 84 GLY A C 1
ATOM 646 O O . GLY A 1 84 ? 0.129 10.401 -10.447 1.00 89.50 84 GLY A O 1
ATOM 647 N N . THR A 1 85 ? 0.808 12.048 -9.071 1.00 89.50 85 THR A N 1
ATOM 648 C CA . THR A 1 85 ? 0.676 11.306 -7.805 1.00 89.50 85 THR A CA 1
ATOM 649 C C . THR A 1 85 ? -0.006 12.148 -6.716 1.00 89.50 85 THR A C 1
ATOM 651 O O . THR A 1 85 ? 0.182 13.365 -6.676 1.00 89.50 85 THR A O 1
ATOM 654 N N . PRO A 1 86 ? -0.777 11.538 -5.793 1.00 90.00 86 PRO A N 1
ATOM 655 C CA . PRO A 1 86 ? -1.325 12.240 -4.630 1.00 90.00 86 PRO A CA 1
ATOM 656 C C . PRO A 1 86 ? -0.270 12.598 -3.565 1.00 90.00 86 PRO A C 1
ATOM 658 O O . PRO A 1 86 ? -0.558 13.403 -2.681 1.00 90.00 86 PRO A O 1
ATOM 661 N N . MET A 1 87 ? 0.926 11.998 -3.613 1.00 87.69 87 MET A N 1
ATOM 662 C CA . MET A 1 87 ? 1.982 12.148 -2.604 1.00 87.69 87 MET A CA 1
ATOM 663 C C . MET A 1 87 ? 3.323 12.464 -3.268 1.00 87.69 87 MET A C 1
ATOM 665 O O . MET A 1 87 ? 3.801 11.703 -4.107 1.00 87.69 87 MET A O 1
ATOM 669 N N . THR A 1 88 ? 3.956 13.570 -2.872 1.00 83.69 88 THR A N 1
ATOM 670 C CA . THR A 1 88 ? 5.156 14.110 -3.538 1.00 83.69 88 THR A CA 1
ATOM 671 C C . THR A 1 88 ? 6.362 13.173 -3.504 1.00 83.69 88 THR A C 1
ATOM 673 O O . THR A 1 88 ? 7.076 13.096 -4.500 1.00 83.69 88 THR A O 1
ATOM 676 N N . TRP A 1 89 ? 6.567 12.431 -2.411 1.00 85.75 89 TRP A N 1
ATOM 677 C CA . TRP A 1 89 ? 7.690 11.493 -2.281 1.00 85.75 89 TRP A CA 1
ATOM 678 C C . TRP A 1 89 ? 7.617 10.333 -3.288 1.00 85.75 89 TRP A C 1
ATOM 680 O O . TRP A 1 89 ? 8.641 9.847 -3.755 1.00 85.75 89 TRP A O 1
ATOM 690 N N . MET A 1 90 ? 6.411 9.932 -3.714 1.00 83.75 90 MET A N 1
ATOM 691 C CA . MET A 1 90 ? 6.253 8.857 -4.702 1.00 83.75 90 MET A CA 1
ATOM 692 C C . MET A 1 90 ? 6.863 9.226 -6.057 1.00 83.75 90 MET A C 1
ATOM 694 O O . MET A 1 90 ? 7.305 8.333 -6.772 1.00 83.75 90 MET A O 1
ATOM 698 N N . ALA A 1 91 ? 6.889 10.521 -6.391 1.00 79.19 91 ALA A N 1
ATOM 699 C CA . ALA A 1 91 ? 7.489 11.033 -7.620 1.00 79.19 91 ALA A CA 1
ATOM 700 C C . ALA A 1 91 ? 8.978 11.385 -7.478 1.00 79.19 91 ALA A C 1
ATOM 702 O O . ALA A 1 91 ? 9.664 11.465 -8.490 1.00 79.19 91 ALA A O 1
ATOM 703 N N . SER A 1 92 ? 9.484 11.637 -6.263 1.00 75.50 92 SER A N 1
ATOM 704 C CA . SER A 1 92 ? 10.917 11.905 -6.060 1.00 75.50 92 SER A CA 1
ATOM 705 C C . SER A 1 92 ? 11.748 10.632 -6.002 1.00 75.50 92 SER A C 1
ATOM 707 O O . SER A 1 92 ? 12.904 10.645 -6.417 1.00 75.50 92 SER A O 1
ATOM 709 N N . ASP A 1 93 ? 11.154 9.552 -5.493 1.00 74.06 93 ASP A N 1
ATOM 710 C CA . ASP A 1 93 ? 11.890 8.336 -5.151 1.00 74.06 93 ASP A CA 1
ATOM 711 C C . ASP A 1 93 ? 11.721 7.233 -6.209 1.00 74.06 93 ASP A C 1
ATOM 713 O O . ASP A 1 93 ? 12.443 6.240 -6.172 1.00 74.06 93 ASP A O 1
ATOM 717 N N . ASN A 1 94 ? 10.796 7.401 -7.168 1.00 74.44 94 ASN A N 1
ATOM 718 C CA . ASN A 1 94 ? 10.525 6.425 -8.225 1.00 74.44 94 ASN A CA 1
ATOM 719 C C . ASN A 1 94 ? 10.362 7.099 -9.595 1.00 74.44 94 ASN A C 1
ATOM 721 O O . ASN A 1 94 ? 9.556 8.015 -9.748 1.00 74.44 94 ASN A O 1
ATOM 725 N N . ASP A 1 95 ? 11.033 6.564 -10.619 1.00 80.62 95 ASP A N 1
ATOM 726 C CA . ASP A 1 95 ? 10.878 7.014 -12.014 1.00 80.62 95 ASP A CA 1
ATOM 727 C C . ASP A 1 95 ? 9.491 6.708 -12.604 1.00 80.62 95 ASP A C 1
ATOM 729 O O . ASP A 1 95 ? 9.060 7.329 -13.584 1.00 80.62 95 ASP A O 1
ATOM 733 N N . LEU A 1 96 ? 8.809 5.699 -12.054 1.00 86.94 96 LEU A N 1
ATOM 734 C CA . LEU A 1 96 ? 7.456 5.312 -12.429 1.00 86.94 96 LEU A CA 1
ATOM 735 C C . LEU A 1 96 ? 6.720 4.741 -11.203 1.00 86.94 96 LEU A C 1
ATOM 737 O O . LEU A 1 96 ? 7.124 3.689 -10.704 1.00 86.94 96 LEU A O 1
ATOM 741 N N . PRO A 1 97 ? 5.633 5.373 -10.720 1.00 89.31 97 PRO A N 1
ATOM 742 C CA . PRO A 1 97 ? 4.834 4.807 -9.638 1.00 89.31 97 PRO A CA 1
ATOM 743 C C . PRO A 1 97 ? 4.095 3.542 -10.091 1.00 89.31 97 PRO A C 1
ATOM 745 O O . PRO A 1 97 ? 3.585 3.472 -11.209 1.00 89.31 97 PRO A O 1
ATOM 748 N N . VAL A 1 98 ? 3.968 2.563 -9.192 1.00 90.94 98 VAL A N 1
ATOM 749 C CA . VAL A 1 98 ? 3.112 1.384 -9.399 1.00 90.94 98 VAL A CA 1
ATOM 750 C C . VAL A 1 98 ? 1.676 1.732 -9.025 1.00 90.94 98 VAL A C 1
ATOM 752 O O . VAL A 1 98 ? 1.397 2.112 -7.889 1.00 90.94 98 VAL A O 1
ATOM 755 N N . TYR A 1 99 ? 0.748 1.563 -9.966 1.00 93.62 99 TYR A N 1
ATOM 756 C CA . TYR A 1 99 ? -0.681 1.692 -9.691 1.00 93.62 99 TYR A CA 1
ATOM 757 C C . TYR A 1 99 ? -1.234 0.349 -9.208 1.00 93.62 99 TYR A C 1
ATOM 759 O O . TYR A 1 99 ? -1.243 -0.634 -9.945 1.00 93.62 99 TYR A O 1
ATOM 767 N N . VAL A 1 100 ? -1.690 0.303 -7.958 1.00 95.69 100 VAL A N 1
ATOM 768 C CA . VAL A 1 100 ? -2.195 -0.920 -7.315 1.00 95.69 100 VAL A CA 1
ATOM 769 C C . VAL A 1 100 ? -3.682 -1.128 -7.625 1.00 95.69 100 VAL A C 1
ATOM 771 O O . VAL A 1 100 ? -4.460 -0.180 -7.562 1.00 95.69 100 VAL A O 1
ATOM 774 N N . ASP A 1 101 ? -4.077 -2.365 -7.940 1.00 98.06 101 ASP A N 1
ATOM 775 C CA . ASP A 1 101 ? -5.481 -2.773 -8.115 1.00 98.06 101 ASP A CA 1
ATOM 776 C C . ASP A 1 101 ? -6.073 -3.299 -6.801 1.00 98.06 101 ASP A C 1
ATOM 778 O O . ASP A 1 101 ? -7.097 -2.818 -6.317 1.00 98.06 101 ASP A O 1
ATOM 782 N N . ARG A 1 102 ? -5.406 -4.283 -6.188 1.00 97.75 102 ARG A N 1
ATOM 783 C CA . ARG A 1 102 ? -5.894 -4.959 -4.977 1.00 97.75 102 ARG A CA 1
ATOM 784 C C . ARG A 1 102 ? -4.756 -5.529 -4.145 1.00 97.75 102 ARG A C 1
ATOM 786 O O . ARG A 1 102 ? -3.700 -5.839 -4.686 1.00 97.75 102 ARG A O 1
ATOM 793 N N . GLY A 1 103 ? -5.004 -5.753 -2.859 1.00 97.12 103 GLY A N 1
ATOM 794 C CA . GLY A 1 103 ? -4.084 -6.450 -1.962 1.00 97.12 103 GLY A CA 1
ATOM 795 C C . GLY A 1 103 ? -4.808 -7.384 -1.002 1.00 97.12 103 GLY A C 1
ATOM 796 O O . GLY A 1 103 ? -5.961 -7.137 -0.652 1.00 97.12 103 GLY A O 1
ATOM 797 N N . ASP A 1 104 ? -4.119 -8.447 -0.595 1.00 97.00 104 ASP A N 1
ATOM 798 C CA . ASP A 1 104 ? -4.570 -9.420 0.399 1.00 97.00 104 ASP A CA 1
ATOM 799 C C . ASP A 1 104 ? -3.361 -10.001 1.147 1.00 97.00 104 ASP A C 1
ATOM 801 O O . ASP A 1 104 ? -2.357 -10.393 0.545 1.00 97.00 104 ASP A O 1
ATOM 805 N N . GLY A 1 105 ? -3.436 -10.022 2.478 1.00 96.44 105 GLY A N 1
ATOM 806 C CA . GLY A 1 105 ? -2.350 -10.496 3.329 1.00 96.44 105 GLY A CA 1
ATOM 807 C C . GLY A 1 105 ? -1.042 -9.736 3.081 1.00 96.44 105 GLY A C 1
ATOM 808 O O . GLY A 1 105 ? -0.997 -8.511 3.137 1.00 96.44 105 GLY A O 1
ATOM 809 N N . ALA A 1 106 ? 0.045 -10.456 2.814 1.00 97.00 106 ALA A N 1
ATOM 810 C CA . ALA A 1 106 ? 1.370 -9.871 2.583 1.00 97.00 106 ALA A CA 1
ATOM 811 C C . ALA A 1 106 ? 1.646 -9.558 1.100 1.00 97.00 106 ALA A C 1
ATOM 813 O O . ALA A 1 106 ? 2.800 -9.548 0.669 1.00 97.00 106 ALA A O 1
ATOM 814 N N . SER A 1 107 ? 0.614 -9.410 0.267 1.00 97.56 107 SER A N 1
ATOM 815 C CA . SER A 1 107 ? 0.788 -9.281 -1.180 1.00 97.56 107 SER A CA 1
ATOM 816 C C . SER A 1 107 ? -0.218 -8.337 -1.825 1.00 97.56 107 SER A C 1
ATOM 818 O O . SER A 1 107 ? -1.306 -8.097 -1.299 1.00 97.56 107 SER A O 1
ATOM 820 N N . PHE A 1 108 ? 0.146 -7.808 -2.991 1.00 97.94 108 PHE A N 1
ATOM 821 C CA . PHE A 1 108 ? -0.750 -7.010 -3.820 1.00 97.94 108 PHE A CA 1
ATOM 822 C C . PHE A 1 108 ? -0.558 -7.295 -5.307 1.00 97.94 108 PHE A C 1
ATOM 824 O O . PHE A 1 108 ? 0.431 -7.888 -5.732 1.00 97.94 108 PHE A O 1
ATOM 831 N N . THR A 1 109 ? -1.551 -6.906 -6.101 1.00 98.50 109 THR A N 1
ATOM 832 C CA . THR A 1 109 ? -1.545 -6.984 -7.561 1.00 98.50 109 THR A CA 1
ATOM 833 C C . THR A 1 109 ? -1.673 -5.579 -8.139 1.00 98.50 109 THR A C 1
ATOM 835 O O . THR A 1 109 ? -2.532 -4.811 -7.695 1.00 98.50 109 THR A O 1
ATOM 838 N N . ASP A 1 110 ? -0.824 -5.228 -9.105 1.00 97.81 110 ASP A N 1
ATOM 839 C CA . ASP A 1 110 ? -0.940 -3.958 -9.828 1.00 97.81 110 ASP A CA 1
ATOM 840 C C . ASP A 1 110 ? -2.028 -3.999 -10.915 1.00 97.81 110 ASP A C 1
ATOM 842 O O . ASP A 1 110 ? -2.581 -5.051 -11.243 1.00 97.81 110 ASP A O 1
ATOM 846 N N . VAL A 1 111 ? -2.359 -2.837 -11.477 1.00 98.31 111 VAL A N 1
ATOM 847 C CA . VAL A 1 111 ? -3.381 -2.707 -12.533 1.00 98.31 111 VAL A CA 1
ATOM 848 C C . VAL A 1 111 ? -3.028 -3.464 -13.820 1.00 98.31 111 VAL A C 1
ATOM 850 O O . VAL A 1 111 ? -3.919 -3.823 -14.602 1.00 98.31 111 VAL A O 1
ATOM 853 N N . ASP A 1 112 ? -1.739 -3.719 -14.043 1.00 98.19 112 ASP A N 1
ATOM 854 C CA . ASP A 1 112 ? -1.206 -4.464 -15.182 1.00 98.19 112 ASP A CA 1
ATOM 855 C C . ASP A 1 112 ? -1.239 -5.988 -14.950 1.00 98.19 112 ASP A C 1
ATOM 857 O O . ASP A 1 112 ? -1.238 -6.749 -15.914 1.00 98.19 112 ASP A O 1
ATOM 861 N N . GLY A 1 113 ? -1.433 -6.435 -13.705 1.00 98.12 113 GLY A N 1
ATOM 862 C CA . GLY A 1 113 ? -1.631 -7.831 -13.317 1.00 98.12 113 GLY A CA 1
ATOM 863 C C . GLY A 1 113 ? -0.422 -8.487 -12.648 1.00 98.12 113 GLY A C 1
ATOM 864 O O . GLY A 1 113 ? -0.477 -9.684 -12.359 1.00 98.12 113 GLY A O 1
ATOM 865 N N . HIS A 1 114 ? 0.650 -7.744 -12.370 1.00 98.06 114 HIS A N 1
ATOM 866 C CA . HIS A 1 114 ? 1.812 -8.282 -11.665 1.00 98.06 114 HIS A CA 1
ATOM 867 C C . HIS A 1 114 ? 1.505 -8.460 -10.184 1.00 98.06 114 HIS A C 1
ATOM 869 O O . HIS A 1 114 ? 0.922 -7.579 -9.553 1.00 98.06 114 HIS A O 1
ATOM 875 N N . HIS A 1 115 ? 1.935 -9.589 -9.626 1.00 98.06 115 HIS A N 1
ATOM 876 C CA . HIS A 1 115 ? 1.760 -9.922 -8.219 1.00 98.06 115 HIS A CA 1
ATOM 877 C C . HIS A 1 115 ? 3.064 -9.707 -7.4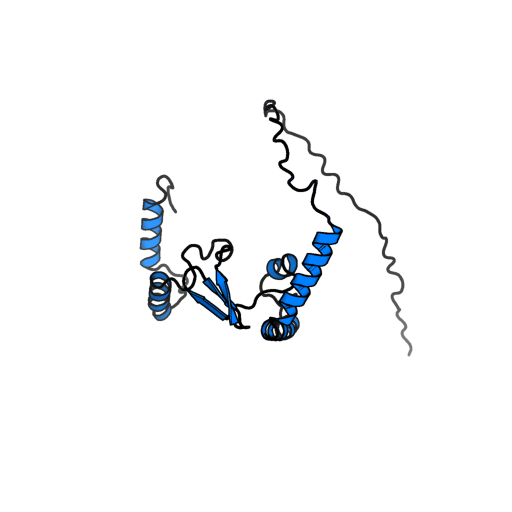45 1.00 98.06 115 HIS A C 1
ATOM 879 O O . HIS A 1 115 ? 4.121 -10.187 -7.857 1.00 98.06 115 HIS A O 1
ATOM 885 N N . TYR A 1 116 ? 2.974 -9.048 -6.294 1.00 97.56 116 TYR A N 1
ATOM 886 C CA . TYR A 1 116 ? 4.111 -8.667 -5.463 1.00 97.56 116 TYR A CA 1
ATOM 887 C C . TYR A 1 116 ? 3.943 -9.206 -4.050 1.00 97.56 116 TYR A C 1
ATOM 889 O O . TYR A 1 116 ? 2.850 -9.148 -3.490 1.00 97.56 116 TYR A O 1
ATOM 897 N N . VAL A 1 117 ? 5.044 -9.664 -3.454 1.00 97.81 117 VAL A N 1
ATOM 898 C CA . VAL A 1 117 ? 5.150 -9.806 -1.997 1.00 97.81 117 VAL A CA 1
ATOM 899 C C . VAL A 1 117 ? 5.601 -8.460 -1.439 1.00 97.81 117 VAL A C 1
ATOM 901 O 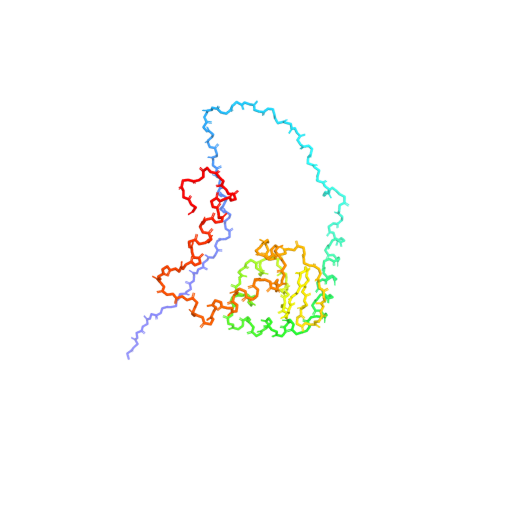O . VAL A 1 117 ? 6.617 -7.920 -1.876 1.00 97.81 117 VAL A O 1
ATOM 904 N N . ASP A 1 118 ? 4.837 -7.908 -0.503 1.00 96.81 118 ASP A N 1
ATOM 905 C CA . ASP A 1 118 ? 5.040 -6.554 0.002 1.00 96.81 118 ASP A CA 1
ATOM 906 C C . ASP A 1 118 ? 5.943 -6.545 1.239 1.00 96.81 118 ASP A C 1
ATOM 908 O O . ASP A 1 118 ? 5.523 -6.891 2.343 1.00 96.81 118 ASP A O 1
ATOM 912 N N . PHE A 1 119 ? 7.189 -6.119 1.043 1.00 95.81 119 PHE A N 1
ATOM 913 C CA . PHE A 1 119 ? 8.146 -5.882 2.124 1.00 95.81 119 PHE A CA 1
ATOM 914 C C . PHE A 1 119 ? 8.151 -4.428 2.621 1.00 95.81 119 PHE A C 1
ATOM 916 O O . PHE A 1 119 ? 8.827 -4.140 3.606 1.00 95.81 119 PHE A O 1
ATOM 923 N N . ASN A 1 120 ? 7.414 -3.521 1.968 1.00 93.06 120 ASN A N 1
ATOM 924 C CA . ASN A 1 120 ? 7.279 -2.130 2.398 1.00 93.06 120 ASN A CA 1
ATOM 925 C C . ASN A 1 120 ? 6.146 -1.957 3.423 1.00 93.06 120 ASN A C 1
ATOM 927 O O . ASN A 1 120 ? 6.237 -1.129 4.329 1.00 93.06 120 ASN A O 1
ATOM 931 N N . ALA A 1 121 ? 5.070 -2.739 3.276 1.00 92.44 121 ALA A N 1
ATOM 932 C CA . ALA A 1 121 ? 3.888 -2.716 4.138 1.00 92.44 121 ALA A CA 1
ATOM 933 C C . ALA A 1 121 ? 3.317 -1.294 4.331 1.00 92.44 121 ALA A C 1
ATOM 935 O O . ALA A 1 121 ? 2.946 -0.905 5.441 1.00 92.44 121 ALA A O 1
ATOM 936 N N . SER A 1 122 ? 3.271 -0.515 3.242 1.00 90.69 122 SER A N 1
ATOM 937 C CA . SER A 1 122 ? 2.880 0.907 3.230 1.00 90.69 122 SER A CA 1
ATOM 938 C C . SER A 1 122 ? 3.629 1.743 4.272 1.00 90.69 122 SER A C 1
ATOM 940 O O . SER A 1 122 ? 3.006 2.367 5.129 1.00 90.69 122 SER A O 1
ATOM 942 N N . ASP A 1 123 ? 4.959 1.707 4.238 1.00 92.19 123 ASP A N 1
ATOM 943 C CA . ASP A 1 123 ? 5.829 2.356 5.225 1.00 92.19 123 ASP A CA 1
ATOM 944 C C . ASP A 1 123 ? 5.439 1.959 6.661 1.00 92.19 123 ASP A C 1
ATOM 946 O O . ASP A 1 123 ? 5.325 2.788 7.565 1.00 92.19 123 ASP A O 1
ATOM 950 N N . MET A 1 124 ? 5.184 0.659 6.854 1.00 93.75 124 MET A N 1
ATOM 951 C CA . MET A 1 124 ? 4.686 0.024 8.085 1.00 93.75 124 MET A CA 1
ATOM 952 C C . MET A 1 124 ? 3.238 0.347 8.492 1.00 93.75 124 MET A C 1
ATOM 954 O O . MET A 1 124 ? 2.736 -0.260 9.443 1.00 93.75 124 MET A O 1
ATOM 958 N N . ALA A 1 125 ? 2.518 1.231 7.795 1.00 93.19 125 ALA A N 1
ATOM 959 C CA . ALA A 1 125 ? 1.116 1.524 8.115 1.00 93.19 125 ALA A CA 1
ATOM 960 C C . ALA A 1 125 ? 0.202 0.297 7.941 1.00 93.19 125 ALA A C 1
ATOM 962 O O . ALA A 1 125 ? -0.777 0.133 8.667 1.00 93.19 125 ALA A O 1
ATOM 963 N N . MET A 1 126 ? 0.559 -0.596 7.017 1.00 93.94 126 MET A N 1
ATOM 964 C CA . MET A 1 126 ? -0.145 -1.844 6.726 1.00 93.94 126 MET A CA 1
ATOM 965 C C . MET A 1 126 ? 0.600 -3.064 7.285 1.00 93.94 126 MET A C 1
ATOM 967 O O . MET A 1 126 ? 0.571 -4.137 6.689 1.00 93.94 126 MET A O 1
ATOM 971 N N . PHE A 1 127 ? 1.251 -2.946 8.450 1.00 94.62 127 PHE A N 1
ATOM 972 C CA . PHE A 1 127 ? 2.019 -4.054 9.048 1.00 94.62 127 PHE A CA 1
ATOM 973 C C . PHE A 1 127 ? 1.188 -5.322 9.336 1.00 94.62 127 PHE A C 1
ATOM 975 O O . PHE A 1 127 ? 1.739 -6.418 9.401 1.00 94.62 127 PHE A O 1
ATOM 982 N N . CYS A 1 128 ? -0.134 -5.194 9.507 1.00 96.06 128 CYS A N 1
ATOM 983 C CA . CYS A 1 128 ? -1.060 -6.327 9.649 1.00 96.06 128 CYS A CA 1
ATOM 984 C C . CYS A 1 128 ? -1.415 -7.005 8.311 1.00 96.06 128 CYS A C 1
ATOM 986 O O . CYS A 1 128 ? -2.207 -7.947 8.304 1.00 96.06 128 CYS A O 1
ATOM 988 N N . GLY A 1 129 ? -0.870 -6.528 7.193 1.00 96.50 129 GLY A N 1
ATOM 989 C CA . GLY A 1 129 ? -1.201 -6.977 5.849 1.00 96.50 129 GLY A CA 1
ATOM 990 C C . GLY A 1 129 ? -2.405 -6.259 5.235 1.00 96.50 129 GLY A C 1
ATOM 991 O O . GLY A 1 129 ? -3.262 -5.688 5.920 1.00 96.50 129 GLY A O 1
ATOM 992 N N . HIS A 1 130 ? -2.463 -6.309 3.908 1.00 97.50 130 HIS A N 1
ATOM 993 C CA . HIS A 1 130 ? -3.547 -5.792 3.082 1.00 97.50 130 HIS A CA 1
ATOM 994 C C . HIS A 1 130 ? -4.859 -6.520 3.375 1.00 97.50 130 HIS A C 1
ATOM 996 O O . HIS A 1 130 ? -4.882 -7.734 3.564 1.00 97.50 130 HIS A O 1
ATOM 1002 N N . ALA A 1 131 ? -5.959 -5.764 3.420 1.00 96.69 131 ALA A N 1
ATOM 1003 C CA . ALA A 1 131 ? -7.321 -6.282 3.586 1.00 96.69 131 ALA A CA 1
ATOM 1004 C C . ALA A 1 131 ? -7.523 -7.276 4.755 1.00 96.69 131 ALA A C 1
ATOM 1006 O O . ALA A 1 131 ? -8.375 -8.160 4.675 1.00 96.69 131 ALA A O 1
ATOM 1007 N N . HIS A 1 132 ? -6.794 -7.115 5.870 1.00 97.50 132 HIS A N 1
ATOM 1008 C CA . HIS A 1 132 ? -6.881 -8.038 7.005 1.00 97.50 132 HIS A CA 1
ATOM 1009 C C . HIS A 1 132 ? -8.348 -8.247 7.465 1.00 97.50 132 HIS A C 1
ATOM 1011 O O . HIS A 1 132 ? -8.990 -7.278 7.895 1.00 97.50 132 HIS A O 1
ATOM 1017 N N . PRO A 1 133 ? -8.889 -9.487 7.469 1.00 97.25 133 PRO A N 1
ATOM 1018 C CA . PRO A 1 133 ? -10.330 -9.730 7.606 1.00 97.25 133 PRO A CA 1
ATOM 1019 C C . PRO A 1 133 ? -10.971 -9.122 8.859 1.00 97.25 133 PRO A C 1
ATOM 1021 O O . PRO A 1 133 ? -12.083 -8.598 8.806 1.00 97.25 133 PRO A O 1
ATOM 1024 N N . ALA A 1 134 ? -10.264 -9.147 9.994 1.00 97.62 134 ALA A N 1
ATOM 1025 C CA . ALA A 1 134 ? -10.759 -8.547 11.235 1.00 97.62 134 ALA A CA 1
ATOM 1026 C C . ALA A 1 134 ? -10.870 -7.012 11.158 1.00 97.62 134 ALA A C 1
ATOM 1028 O O . ALA A 1 134 ? -11.806 -6.447 11.719 1.00 97.62 134 ALA A O 1
ATOM 1029 N N . ILE A 1 135 ? -9.945 -6.351 10.449 1.00 96.88 135 ILE A N 1
ATOM 1030 C CA . ILE A 1 135 ? -9.941 -4.893 10.268 1.00 96.88 135 ILE A CA 1
ATOM 1031 C C . ILE A 1 135 ? -11.045 -4.508 9.287 1.00 96.88 135 ILE A C 1
ATOM 1033 O O . ILE A 1 135 ? -11.848 -3.631 9.590 1.00 96.88 135 ILE A O 1
ATOM 1037 N N . VAL A 1 136 ? -11.132 -5.208 8.150 1.00 97.94 136 VAL A N 1
ATOM 1038 C CA . VAL A 1 136 ? -12.176 -4.984 7.139 1.00 97.94 136 VAL A CA 1
ATOM 1039 C C . VAL A 1 136 ? -13.563 -5.089 7.767 1.00 97.94 136 VAL A C 1
ATOM 1041 O O . VAL A 1 136 ? -14.367 -4.172 7.613 1.00 97.94 136 VAL A O 1
ATOM 1044 N N . ARG A 1 137 ? -13.820 -6.151 8.541 1.00 98.12 137 ARG A N 1
ATOM 1045 C CA . ARG A 1 137 ? -15.096 -6.331 9.240 1.00 98.12 137 ARG A CA 1
ATOM 1046 C C . ARG A 1 137 ? -15.381 -5.190 10.220 1.00 98.12 137 ARG A C 1
ATOM 1048 O O . ARG A 1 137 ? -16.460 -4.612 10.165 1.00 98.12 137 ARG A O 1
ATOM 1055 N N . ALA A 1 138 ? -14.423 -4.838 11.081 1.00 96.81 138 ALA A N 1
ATOM 1056 C CA . ALA A 1 138 ? -14.609 -3.775 12.073 1.00 96.81 138 ALA A CA 1
ATOM 1057 C C . ALA A 1 138 ? -14.895 -2.411 11.420 1.00 96.81 138 ALA A C 1
ATOM 1059 O O . ALA A 1 138 ? -15.775 -1.675 11.869 1.00 96.81 138 ALA A O 1
ATOM 1060 N N . VAL A 1 139 ? -14.196 -2.087 10.326 1.00 97.06 139 VAL A N 1
ATOM 1061 C CA . VAL A 1 139 ? -14.454 -0.872 9.543 1.00 97.06 139 VAL A CA 1
ATOM 1062 C C . VAL A 1 139 ? -15.850 -0.929 8.931 1.00 97.06 139 VAL A C 1
ATOM 1064 O O . VAL A 1 139 ? -16.618 0.007 9.127 1.00 97.06 139 VAL A O 1
ATOM 1067 N N . GLN A 1 140 ? -16.213 -2.019 8.247 1.00 98.00 140 GLN A N 1
ATOM 1068 C CA . GLN A 1 140 ? -17.537 -2.188 7.635 1.00 98.00 140 GLN A CA 1
ATOM 1069 C C . GLN A 1 140 ? -18.672 -2.025 8.653 1.00 98.00 140 GLN A C 1
ATOM 1071 O O . GLN A 1 140 ? -19.623 -1.290 8.400 1.00 98.00 140 GLN A O 1
ATOM 1076 N N . GLU A 1 141 ? -18.556 -2.642 9.827 1.00 96.75 141 GLU A N 1
ATOM 1077 C CA . GLU A 1 141 ? -19.531 -2.490 10.908 1.00 96.75 141 GLU A CA 1
ATOM 1078 C C . GLU A 1 141 ? -19.616 -1.028 11.377 1.00 96.75 141 GLU A C 1
ATOM 1080 O O . GLU A 1 141 ? -20.713 -0.473 11.494 1.00 96.75 141 GLU A O 1
ATOM 1085 N N . ARG A 1 142 ? -18.474 -0.354 11.577 1.00 95.75 142 ARG A N 1
ATOM 1086 C CA . ARG A 1 142 ? -18.432 1.028 12.076 1.00 95.75 142 ARG A CA 1
ATOM 1087 C C . ARG A 1 142 ? -18.972 2.045 11.075 1.00 95.75 142 ARG A C 1
ATOM 1089 O O . ARG A 1 142 ? -19.721 2.934 11.482 1.00 95.75 142 ARG A O 1
ATOM 1096 N N . VAL A 1 143 ? -18.638 1.929 9.788 1.00 97.38 143 VAL A N 1
ATOM 1097 C CA . VAL A 1 143 ? -19.041 2.921 8.774 1.00 97.38 143 VAL A CA 1
ATOM 1098 C C . VAL A 1 143 ? -20.551 2.945 8.533 1.00 97.38 143 VAL A C 1
ATOM 1100 O O . VAL A 1 143 ? -21.088 4.002 8.206 1.00 97.38 143 VAL A O 1
ATOM 1103 N N . THR A 1 144 ? -21.267 1.839 8.778 1.00 97.31 144 THR A N 1
ATOM 1104 C CA . THR A 1 144 ? -22.746 1.827 8.720 1.00 97.31 144 THR A CA 1
ATOM 1105 C C . THR A 1 144 ? -23.386 2.709 9.794 1.00 97.31 144 THR A C 1
ATOM 1107 O O . THR A 1 144 ? -24.516 3.166 9.640 1.00 97.31 144 THR A O 1
ATOM 1110 N N . ARG A 1 145 ? -22.642 3.003 10.865 1.00 96.44 145 ARG A N 1
ATOM 1111 C CA . ARG A 1 145 ? -23.041 3.871 11.973 1.00 96.44 145 ARG A CA 1
ATOM 1112 C C . ARG A 1 145 ? -22.431 5.275 11.846 1.00 96.44 145 ARG A C 1
ATOM 1114 O O . ARG A 1 145 ? -22.253 5.920 12.870 1.00 96.44 145 ARG A O 1
ATOM 1121 N N . SER A 1 146 ? -22.098 5.746 10.639 1.00 96.12 146 SER A N 1
ATOM 1122 C CA . SER A 1 146 ? -21.330 6.978 10.351 1.00 96.12 146 SER A CA 1
ATOM 1123 C C . SER A 1 146 ? -19.834 6.904 10.688 1.00 96.12 146 SER A C 1
ATOM 1125 O O . SER A 1 146 ? -19.399 6.194 11.597 1.00 96.12 146 SER A O 1
ATOM 1127 N N . THR A 1 147 ? -19.051 7.675 9.932 1.00 94.44 147 THR A N 1
ATOM 1128 C CA . THR A 1 147 ? -17.588 7.784 10.019 1.00 94.44 147 THR A CA 1
ATOM 1129 C C . THR A 1 147 ? -17.111 8.930 10.911 1.00 94.44 147 THR A C 1
ATOM 1131 O O . THR A 1 147 ? -15.983 8.887 11.392 1.00 94.44 147 THR A O 1
ATOM 1134 N N . GLN A 1 148 ? -17.933 9.960 11.131 1.00 93.44 148 GLN A N 1
ATOM 1135 C CA . GLN A 1 148 ? -17.547 11.160 11.875 1.00 93.44 148 GLN A CA 1
ATOM 1136 C C . GLN A 1 148 ? -18.765 11.804 12.546 1.00 93.44 148 GLN A C 1
ATOM 1138 O O . GLN A 1 148 ? -19.835 11.903 11.946 1.00 93.44 148 GLN A O 1
ATOM 1143 N N . PHE A 1 149 ? -18.574 12.276 13.780 1.00 94.94 149 PHE A N 1
ATOM 1144 C CA . PHE A 1 149 ? -19.594 12.972 14.572 1.00 94.94 149 PHE A CA 1
ATOM 1145 C C . PHE A 1 149 ? -19.105 14.273 15.212 1.00 94.94 149 PHE A C 1
ATOM 1147 O O . PHE A 1 149 ? -19.931 15.017 15.729 1.00 94.94 149 PHE A O 1
ATOM 1154 N N . LEU A 1 150 ? -17.788 14.533 15.234 1.00 96.19 150 LEU A N 1
ATOM 1155 C CA . LEU A 1 150 ? -17.168 15.528 16.125 1.00 96.19 150 LEU A CA 1
ATOM 1156 C C . LEU A 1 150 ? -17.538 15.311 17.612 1.00 96.19 150 LEU A C 1
ATOM 1158 O O . LEU A 1 150 ? -17.539 16.250 18.403 1.00 96.19 150 LEU A O 1
ATOM 1162 N N . LEU A 1 151 ? -17.862 14.067 17.984 1.00 96.75 151 LEU A N 1
ATOM 1163 C CA . LEU A 1 151 ? -18.311 13.632 19.310 1.00 96.75 151 LEU A CA 1
ATOM 1164 C C . LEU A 1 151 ? -17.686 12.262 19.648 1.00 96.75 151 LEU A C 1
ATOM 1166 O O . LEU A 1 151 ? -17.351 11.512 18.724 1.00 96.75 151 LEU A O 1
ATOM 1170 N N . PRO A 1 152 ? -17.521 11.917 20.942 1.00 95.50 152 PRO A N 1
ATOM 1171 C CA . PRO A 1 152 ? -16.927 10.647 21.354 1.00 95.50 152 PRO A CA 1
ATOM 1172 C C . PRO A 1 152 ? -17.832 9.442 21.061 1.00 95.50 152 PRO A C 1
ATOM 1174 O O . PRO A 1 152 ? -19.049 9.562 20.916 1.00 95.50 152 PRO A O 1
ATOM 1177 N N . THR A 1 153 ? -17.217 8.261 21.020 1.00 95.81 153 THR A N 1
ATOM 1178 C CA . THR A 1 153 ? -17.882 6.963 20.828 1.00 95.81 153 THR A CA 1
ATOM 1179 C C . THR A 1 153 ? -17.435 5.973 21.904 1.00 95.81 153 THR A C 1
ATOM 1181 O O . THR A 1 153 ? -16.375 6.153 22.503 1.00 95.81 153 THR A O 1
ATOM 1184 N N . GLU A 1 154 ? -18.213 4.922 22.159 1.00 95.38 154 GLU A N 1
ATOM 1185 C CA . GLU A 1 154 ? -17.822 3.861 23.102 1.00 95.38 154 GLU A CA 1
ATOM 1186 C C . GLU A 1 154 ? -16.490 3.217 22.689 1.00 95.38 154 GLU A C 1
ATOM 1188 O O . GLU A 1 154 ? -15.609 2.995 23.516 1.00 95.38 154 GLU A O 1
ATOM 1193 N N . GLU A 1 155 ? -16.286 3.036 21.384 1.00 94.88 155 GLU A N 1
ATOM 1194 C CA . GLU A 1 155 ? -15.063 2.487 20.811 1.00 94.88 155 GLU A CA 1
ATOM 1195 C C . GLU A 1 155 ? -13.817 3.326 21.154 1.00 94.88 155 GLU A C 1
ATOM 1197 O O . GLU A 1 155 ? -12.729 2.770 21.295 1.00 94.88 155 GLU A O 1
ATOM 1202 N N . SER A 1 156 ? -13.961 4.644 21.361 1.00 94.56 156 SER A N 1
ATOM 1203 C CA . SER A 1 156 ? -12.843 5.491 21.803 1.00 94.56 156 SER A CA 1
ATOM 1204 C C . SER A 1 156 ? -12.375 5.167 23.226 1.00 94.56 156 SER A C 1
ATOM 1206 O O . SER A 1 156 ? -11.174 5.215 23.486 1.00 94.56 156 SER A O 1
ATOM 1208 N N . VAL A 1 157 ? -13.287 4.761 24.120 1.00 95.69 157 VAL A N 1
ATOM 1209 C CA . VAL A 1 157 ? -12.950 4.306 25.481 1.00 95.69 157 VAL A CA 1
ATOM 1210 C C . VAL A 1 157 ? -12.257 2.944 25.425 1.00 95.69 157 VAL A C 1
ATOM 1212 O O . VAL A 1 157 ? -11.222 2.762 26.058 1.00 95.69 157 VAL A O 1
ATOM 1215 N N . LEU A 1 158 ? -12.755 2.021 24.596 1.00 96.06 158 LEU A N 1
ATOM 1216 C CA . LEU A 1 158 ? -12.158 0.688 24.436 1.00 96.06 158 LEU A CA 1
ATOM 1217 C C . LEU A 1 158 ? -10.717 0.749 23.905 1.00 96.06 158 LEU A C 1
ATOM 1219 O O . LEU A 1 158 ? -9.836 0.044 24.396 1.00 96.06 158 LEU A O 1
ATOM 1223 N N . VAL A 1 159 ? -10.453 1.601 22.908 1.00 95.38 159 VAL A N 1
ATOM 1224 C CA . VAL A 1 159 ? -9.092 1.795 22.374 1.00 95.38 159 VAL A CA 1
ATOM 1225 C C . VAL A 1 159 ? -8.176 2.411 23.430 1.00 95.38 159 VAL A C 1
ATOM 1227 O O . VAL A 1 159 ? -7.044 1.960 23.593 1.00 95.38 159 VAL A O 1
ATOM 1230 N N . ALA A 1 160 ? -8.673 3.404 24.168 1.00 94.69 160 ALA A N 1
ATOM 1231 C CA . ALA A 1 160 ? -7.969 4.024 25.281 1.00 94.69 160 ALA A CA 1
ATOM 1232 C C . ALA A 1 160 ? -7.537 2.980 26.336 1.00 94.69 160 ALA A C 1
ATOM 1234 O O . ALA A 1 160 ? -6.356 2.869 26.664 1.00 94.69 160 ALA A O 1
ATOM 1235 N N . GLU A 1 161 ? -8.463 2.145 26.804 1.00 94.81 161 GLU A N 1
ATOM 1236 C CA . GLU A 1 161 ? -8.173 1.068 27.760 1.00 94.81 161 GLU A CA 1
ATOM 1237 C C . GLU A 1 161 ? -7.157 0.042 27.227 1.00 94.81 161 GLU A C 1
ATOM 1239 O O . GLU A 1 161 ? -6.294 -0.437 27.965 1.00 94.81 161 GLU A O 1
ATOM 1244 N N . GLU A 1 162 ? -7.201 -0.286 25.936 1.00 95.94 162 GLU A N 1
ATOM 1245 C CA . GLU A 1 162 ? -6.247 -1.226 25.342 1.00 95.94 162 GLU A CA 1
ATOM 1246 C C . GLU A 1 162 ? -4.833 -0.632 25.225 1.00 95.94 162 GLU A C 1
ATOM 1248 O O . GLU A 1 162 ? -3.841 -1.331 25.465 1.00 95.94 162 GLU A O 1
ATOM 1253 N N . LEU A 1 163 ? -4.719 0.661 24.907 1.00 95.06 163 LEU A N 1
ATOM 1254 C CA . LEU A 1 163 ? -3.436 1.368 24.895 1.00 95.06 163 LEU A CA 1
ATOM 1255 C C . LEU A 1 163 ? -2.817 1.410 26.295 1.00 95.06 163 LEU A C 1
ATOM 1257 O O . LEU A 1 163 ? -1.627 1.121 26.439 1.00 95.06 163 LEU A O 1
ATOM 1261 N N . ALA A 1 164 ? -3.634 1.646 27.325 1.00 93.81 164 ALA A N 1
ATOM 1262 C CA . ALA A 1 164 ? -3.240 1.557 28.733 1.00 93.81 164 ALA A CA 1
ATOM 1263 C C . ALA A 1 164 ? -2.535 0.272 29.090 1.00 93.81 164 ALA A C 1
ATOM 1265 O O . ALA A 1 164 ? -1.480 0.240 29.725 1.00 93.81 164 ALA A O 1
ATOM 1266 N N . ARG A 1 165 ? -3.189 -0.809 28.682 1.00 94.50 165 ARG A N 1
ATOM 1267 C CA . ARG A 1 165 ? -2.816 -2.157 29.037 1.00 94.50 165 ARG A CA 1
ATOM 1268 C C . ARG A 1 165 ? -1.515 -2.549 28.340 1.00 94.50 165 ARG A C 1
ATOM 1270 O O . ARG A 1 165 ? -0.723 -3.290 28.916 1.00 94.50 165 ARG A O 1
ATOM 1277 N N . ARG A 1 166 ? -1.293 -2.068 27.109 1.00 95.19 166 ARG A N 1
ATOM 1278 C CA . ARG A 1 166 ? -0.079 -2.336 26.317 1.00 95.19 166 ARG A CA 1
ATOM 1279 C C . ARG A 1 166 ? 1.113 -1.470 26.715 1.00 95.19 166 ARG A C 1
ATOM 1281 O O . ARG A 1 166 ? 2.236 -1.969 26.677 1.00 95.19 166 ARG A O 1
ATOM 1288 N N . TYR A 1 167 ? 0.885 -0.211 27.085 1.00 94.19 167 TYR A N 1
ATOM 1289 C CA . TYR A 1 167 ? 1.937 0.773 27.356 1.00 94.19 167 TYR A CA 1
ATOM 1290 C C . TYR A 1 167 ? 1.847 1.315 28.794 1.00 94.19 167 TYR A C 1
ATOM 1292 O O . TYR A 1 167 ? 1.467 2.470 29.004 1.00 94.19 167 TYR A O 1
ATOM 1300 N N . PRO A 1 168 ? 2.201 0.504 29.809 1.00 89.50 168 PRO A N 1
ATOM 1301 C CA . PRO A 1 168 ? 2.099 0.912 31.206 1.00 89.50 168 PRO A CA 1
ATOM 1302 C C . PRO A 1 168 ? 3.048 2.076 31.530 1.00 89.50 168 PRO A C 1
ATOM 1304 O O . PRO A 1 168 ? 4.187 2.116 31.066 1.00 89.50 168 PRO A O 1
ATOM 1307 N N . GLY A 1 169 ? 2.592 3.004 32.378 1.00 84.81 169 GLY A N 1
ATOM 1308 C CA . GLY A 1 169 ? 3.391 4.138 32.865 1.00 84.81 169 GLY A CA 1
ATOM 1309 C C . GLY A 1 169 ? 3.118 5.476 32.173 1.00 84.81 169 GLY A C 1
ATOM 1310 O O . GLY A 1 169 ? 3.678 6.488 32.588 1.00 84.81 169 GLY A O 1
ATOM 1311 N N . GLN A 1 170 ? 2.235 5.512 31.173 1.00 77.31 170 GLN A N 1
ATOM 1312 C CA . GLN A 1 170 ? 1.692 6.767 30.653 1.00 77.31 170 GLN A CA 1
ATOM 1313 C C . GLN A 1 170 ? 0.463 7.174 31.481 1.00 77.31 170 GLN A C 1
ATOM 1315 O O . GLN A 1 170 ? -0.418 6.351 31.720 1.00 77.31 170 GLN A O 1
ATOM 1320 N N . ALA A 1 171 ? 0.427 8.420 31.974 1.00 66.75 171 ALA A N 1
ATOM 1321 C CA . ALA A 1 171 ? -0.666 8.916 32.826 1.00 66.75 171 ALA A CA 1
ATOM 1322 C C . ALA A 1 171 ? -2.014 8.953 32.083 1.00 66.75 171 ALA A C 1
ATOM 1324 O O . ALA A 1 171 ? -3.068 8.748 32.678 1.00 66.75 171 ALA A O 1
ATOM 1325 N N . HIS A 1 172 ? -1.938 9.184 30.777 1.00 73.12 172 HIS A N 1
ATOM 1326 C CA . HIS A 1 172 ? -3.000 9.131 29.786 1.00 73.12 172 HIS A CA 1
ATOM 1327 C C . HIS A 1 172 ? -2.344 8.659 28.475 1.00 73.12 172 HIS A C 1
ATOM 1329 O O . HIS A 1 172 ? -1.139 8.861 28.303 1.00 73.12 172 HIS A O 1
ATOM 1335 N N . TRP A 1 173 ? -3.106 8.020 27.591 1.00 63.06 173 TRP A N 1
ATOM 1336 C CA . TRP A 1 173 ? -2.708 7.679 26.214 1.00 63.06 173 TRP A CA 1
ATOM 1337 C C . TRP A 1 173 ? -3.117 8.794 25.261 1.00 63.06 173 TRP A C 1
ATOM 1339 O O . TRP A 1 173 ? -4.220 9.356 25.460 1.00 63.06 173 TRP A O 1
#

Radius of gyration: 27.03 Å; chains: 1; bounding box: 59×70×61 Å

Sequence (173 aa):
MRSTLGTPSDIEVDAGSTSILATNRRAPGWGSRSRVASAHVTALGDLDRDRIRELHDAELAWFRAERPKTLQLLARAEAHMPNGTPMTWMASDNDLPVYVDRGDGASFTDVDGHHYVDFNASDMAMFCGHAHPAIVRAVQERVTRSTQFLLPTEESVLVAEELARRYPGQAHW

pLDDT: mean 79.15, std 24.63, range [27.2, 98.5]

Secondary structure (DSSP, 8-state):
-------------------------PPTT-------------TTSS--HHHHHHHHHHHHHHHHHT-HHHHHHHHHHHTTSGGGSSSHHHHHS-SS---EEEEEBTEEEETT--EEE-SSTTTTTTTT-BT-HHHHHHHHHHHTT-S--SS--HHHHHHHHHHHHHSTT-S--